Protein AF-A0A7J8RGN7-F1 (afdb_monomer)

pLDDT: mean 95.59, std 2.75, range [76.75, 98.19]

Organism: Gossypium davidsonii (NCBI:txid34287)

Mean predicted aligned error: 3.32 Å

Sequence (88 aa):
ATGSIVCANCHLAKKPVNIEVPQVVLPDIVFEAIVRIPYDMQLKQVLANGKKRALNVGAVLILAEGFELAPPDRISPKMKEKIGNLSF

Nearest PDB structures (foldseek):
  2jxm-assembly1_B  TM=9.230E-01  e=8.692E-06  Prochlorothrix hollandica
  8hku-assembly1_L34E  TM=2.489E-01  e=6.077E+00  Sulfolobus acidocaldarius DSM 639

Secondary structure (DSSP, 8-state):
-----GGGGT--S----EEE--S---TT-----EEE----TT--EEPTTS-EEPPP------PPTT--PPPTTTS-HHHHHHHTT---

Foldseek 3Di:
DPPDDCVCVPVVDDDDKDWDWDPDDDPPDDTDIDIGGDDDQVAFDQDPVRDTDGDDDDDDDDDDPPDDDDDPVRQDPVNCVVCDPDDD

InterPro domains:
  IPR002325 Cytochrome f [PR00610] (15-35)
  IPR002325 Cytochrome f [PR00610] (36-55)
  IPR002325 Cytochrome f [PR00610] (56-76)
  IPR002325 Cytochrome f [PR00610] (77-88)
  IPR002325 Cytochrome f [PS51010] (1-88)
  IPR024094 Cytochrome f large domain [PF16639] (1-87)
  IPR036826 Cytochrome f large domain superfamily [G3DSA:2.60.40.830] (1-88)
  IPR036826 Cytochrome f large domain superfamily [SSF49441] (1-88)

Radius of gyration: 16.51 Å; Cα contacts (8 Å, |Δi|>4): 48; chains: 1; bounding box: 32×35×47 Å

Structure (mmCIF, N/CA/C/O backbone):
data_AF-A0A7J8RGN7-F1
#
_entry.id   AF-A0A7J8RGN7-F1
#
loop_
_atom_site.group_PDB
_atom_site.id
_atom_site.type_symbol
_atom_site.label_atom_id
_atom_site.label_alt_id
_atom_site.label_comp_id
_atom_site.label_asym_id
_atom_site.label_entity_id
_atom_site.label_seq_id
_atom_site.pdbx_PDB_ins_code
_atom_site.Cartn_x
_atom_site.Cartn_y
_atom_site.Cartn_z
_atom_site.occupancy
_atom_site.B_iso_or_equiv
_atom_site.auth_seq_id
_atom_site.auth_comp_id
_atom_site.auth_asym_id
_atom_site.auth_atom_id
_atom_site.pdbx_PDB_model_num
ATOM 1 N N . ALA A 1 1 ? -5.323 -20.601 -1.554 1.00 76.75 1 ALA A N 1
ATOM 2 C CA . ALA A 1 1 ? -5.277 -19.568 -0.493 1.00 76.75 1 ALA A CA 1
ATOM 3 C C . ALA A 1 1 ? -6.474 -18.628 -0.651 1.00 76.75 1 ALA A C 1
ATOM 5 O O . ALA A 1 1 ? -6.998 -18.545 -1.752 1.00 76.75 1 ALA A O 1
ATOM 6 N N . THR A 1 2 ? -6.929 -17.954 0.412 1.00 94.94 2 THR A N 1
ATOM 7 C CA . THR A 1 2 ? -8.182 -17.159 0.418 1.00 94.94 2 THR A CA 1
ATOM 8 C C . THR A 1 2 ? -8.046 -15.731 -0.122 1.00 94.94 2 THR A C 1
ATOM 10 O O . THR A 1 2 ? -9.047 -15.033 -0.233 1.00 94.94 2 THR A O 1
ATOM 13 N N . GLY A 1 3 ? -6.826 -15.266 -0.412 1.00 95.56 3 GLY A N 1
ATOM 14 C CA . GLY A 1 3 ? -6.566 -13.882 -0.837 1.00 95.56 3 GLY A CA 1
ATOM 15 C C . GLY A 1 3 ? -6.699 -12.835 0.280 1.00 95.56 3 GLY A C 1
ATOM 16 O O . GLY A 1 3 ? -6.556 -11.645 0.019 1.00 95.56 3 GLY A O 1
ATOM 17 N N . SER A 1 4 ? -6.954 -13.254 1.525 1.00 96.75 4 SER A N 1
ATOM 18 C CA . SER A 1 4 ? -7.030 -12.349 2.675 1.00 96.75 4 SER A CA 1
ATOM 19 C C . SER A 1 4 ? -5.648 -11.823 3.065 1.00 96.75 4 SER A C 1
ATOM 21 O O . SER A 1 4 ? -4.720 -12.604 3.271 1.00 96.75 4 SER A O 1
ATOM 23 N N . ILE A 1 5 ? -5.532 -10.505 3.241 1.00 97.38 5 ILE A N 1
ATOM 24 C CA . ILE A 1 5 ? -4.311 -9.844 3.720 1.00 97.38 5 ILE A CA 1
ATOM 25 C C . ILE A 1 5 ? -4.313 -9.822 5.254 1.00 97.38 5 ILE A C 1
ATOM 27 O O . ILE A 1 5 ? -5.323 -9.495 5.878 1.00 97.38 5 ILE A O 1
ATOM 31 N N . VAL A 1 6 ? -3.167 -10.129 5.869 1.00 97.62 6 VAL A N 1
ATOM 32 C CA . VAL A 1 6 ? -3.020 -10.307 7.329 1.00 97.62 6 VAL A CA 1
ATOM 33 C C . VAL A 1 6 ? -3.400 -9.081 8.168 1.00 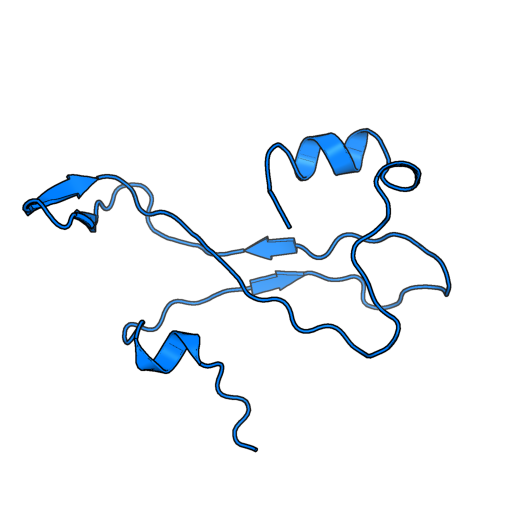97.62 6 VAL A C 1
ATOM 35 O O . VAL A 1 6 ? -3.747 -9.237 9.336 1.00 97.62 6 VAL A O 1
ATOM 38 N N . CYS A 1 7 ? -3.425 -7.877 7.584 1.00 97.62 7 CYS A N 1
ATOM 39 C CA . CYS A 1 7 ? -3.930 -6.666 8.239 1.00 97.62 7 CYS A CA 1
ATOM 40 C C . CYS A 1 7 ? -5.358 -6.854 8.783 1.00 97.62 7 CYS A C 1
ATOM 42 O O . CYS A 1 7 ? -5.686 -6.305 9.834 1.00 97.62 7 CYS A O 1
ATOM 44 N N . ALA A 1 8 ? -6.187 -7.664 8.112 1.00 97.62 8 ALA A N 1
ATOM 45 C CA . ALA A 1 8 ? -7.567 -7.945 8.510 1.00 97.62 8 ALA A CA 1
ATOM 46 C C . ALA A 1 8 ? -7.690 -8.737 9.827 1.00 97.62 8 ALA A C 1
ATOM 48 O O . ALA A 1 8 ? -8.754 -8.723 10.439 1.00 97.62 8 ALA A O 1
ATOM 49 N N . ASN A 1 9 ? -6.615 -9.382 10.296 1.00 97.88 9 ASN A N 1
ATOM 50 C CA . ASN A 1 9 ? -6.619 -10.107 11.570 1.00 97.88 9 ASN A CA 1
ATOM 51 C C . ASN A 1 9 ? -6.641 -9.159 12.784 1.00 97.88 9 ASN A C 1
ATOM 53 O O . ASN A 1 9 ? -7.068 -9.565 13.862 1.00 97.88 9 ASN A O 1
ATOM 57 N N . CYS A 1 10 ? -6.209 -7.903 12.609 1.00 98.19 10 CYS A N 1
ATOM 58 C CA . CYS A 1 10 ? -6.183 -6.881 13.664 1.00 98.19 10 CYS A CA 1
ATOM 59 C C . CYS A 1 10 ? -7.074 -5.670 13.331 1.00 98.19 10 CYS A C 1
ATOM 61 O O . CYS A 1 10 ? -7.727 -5.114 14.213 1.00 98.19 10 CYS A O 1
ATOM 63 N N . HIS A 1 11 ? -7.137 -5.258 12.060 1.00 97.12 11 HIS A N 1
ATOM 64 C CA . HIS A 1 11 ? -7.975 -4.153 11.586 1.00 97.12 11 HIS A CA 1
ATOM 65 C C . HIS A 1 11 ? -9.344 -4.679 11.138 1.00 97.12 11 HIS A C 1
ATOM 67 O O . HIS A 1 11 ? -9.591 -4.914 9.958 1.00 97.12 11 HIS A O 1
ATOM 73 N N . LEU A 1 12 ? -10.237 -4.872 12.109 1.00 97.88 12 LEU A N 1
ATOM 74 C CA . LEU A 1 12 ? -11.509 -5.583 11.919 1.00 97.88 12 LEU A CA 1
ATOM 75 C C . LEU A 1 12 ? -12.565 -4.787 11.128 1.00 97.88 12 LEU A C 1
ATOM 77 O O . LEU A 1 12 ? -13.473 -5.364 10.527 1.00 97.88 12 LEU A O 1
ATOM 81 N N . ALA A 1 13 ? -12.474 -3.455 11.141 1.00 96.94 13 ALA A N 1
ATOM 82 C CA . ALA A 1 13 ? -13.406 -2.589 10.430 1.00 96.94 13 ALA A CA 1
ATOM 83 C C . ALA A 1 13 ? -13.073 -2.540 8.933 1.00 96.94 13 ALA A C 1
ATOM 85 O O . ALA A 1 13 ? -11.942 -2.258 8.544 1.00 96.94 13 ALA A O 1
ATOM 86 N N . LYS A 1 14 ? -14.084 -2.745 8.084 1.00 96.31 14 LYS A N 1
ATOM 87 C CA . LYS A 1 14 ? -13.931 -2.670 6.628 1.00 96.31 14 LYS A CA 1
ATOM 88 C C . LYS A 1 14 ? -14.131 -1.236 6.141 1.00 96.31 14 LYS A C 1
ATOM 90 O O . LYS A 1 14 ? -15.144 -0.603 6.442 1.00 96.31 14 LYS A O 1
ATOM 95 N N . LYS A 1 15 ? -13.179 -0.739 5.355 1.00 95.56 15 LYS A N 1
ATOM 96 C CA . LYS A 1 15 ? -13.254 0.532 4.627 1.00 95.56 15 LYS A CA 1
ATOM 97 C C . LYS A 1 15 ? -12.794 0.302 3.185 1.00 95.56 15 LYS A C 1
ATOM 99 O O . LYS A 1 15 ? -11.920 -0.539 2.978 1.00 95.56 15 LYS A O 1
ATOM 104 N N . PRO A 1 16 ? -13.396 0.987 2.199 1.00 96.56 16 PRO A N 1
ATOM 105 C CA . PRO A 1 16 ? -12.986 0.842 0.811 1.00 96.56 16 PRO A CA 1
ATOM 106 C C . PRO A 1 16 ? -11.580 1.413 0.607 1.00 96.56 16 PRO A C 1
ATOM 108 O O . PRO A 1 16 ? -11.216 2.415 1.222 1.00 96.56 16 PRO A O 1
ATOM 111 N N . VAL A 1 17 ? -10.816 0.782 -0.278 1.00 97.50 17 VAL A N 1
ATOM 112 C CA . VAL A 1 17 ? -9.528 1.261 -0.789 1.00 97.50 17 VAL A CA 1
ATOM 113 C C . VAL A 1 17 ? -9.528 1.079 -2.300 1.00 97.50 17 VAL A C 1
ATOM 115 O O . VAL A 1 17 ? -10.111 0.114 -2.795 1.00 97.50 17 VAL A O 1
ATOM 118 N N . ASN A 1 18 ? -8.872 1.982 -3.024 1.00 97.12 18 ASN A N 1
ATOM 119 C CA . ASN A 1 18 ? -8.755 1.897 -4.479 1.00 97.12 18 ASN A CA 1
ATOM 120 C C . ASN A 1 18 ? -7.282 1.874 -4.883 1.00 97.12 18 ASN A C 1
ATOM 122 O O . ASN A 1 18 ? -6.447 2.506 -4.236 1.00 97.12 18 ASN A O 1
ATOM 126 N N . ILE A 1 19 ? -6.986 1.182 -5.980 1.00 96.94 19 ILE A N 1
ATOM 127 C CA . ILE A 1 19 ? -5.677 1.185 -6.626 1.00 96.94 19 ILE A CA 1
ATOM 128 C C . ILE A 1 19 ? -5.843 1.583 -8.092 1.00 96.94 19 ILE A C 1
ATOM 130 O O . ILE A 1 19 ? -6.710 1.058 -8.787 1.00 96.94 19 ILE A O 1
ATOM 134 N N . GLU A 1 20 ? -5.020 2.519 -8.548 1.00 97.69 20 GLU A N 1
ATOM 135 C CA . GLU A 1 20 ? -4.917 2.911 -9.952 1.00 97.69 20 GLU A CA 1
ATOM 136 C C . GLU A 1 20 ? -3.510 2.566 -10.443 1.00 97.69 20 GLU A C 1
ATOM 138 O O . GLU A 1 20 ? -2.513 3.003 -9.867 1.00 97.69 20 GLU A O 1
ATOM 143 N N . VAL A 1 21 ? -3.441 1.767 -11.504 1.00 97.00 21 VAL A N 1
ATOM 144 C CA . VAL A 1 21 ? -2.212 1.403 -12.218 1.00 97.00 21 VAL A CA 1
ATOM 145 C C . VAL A 1 21 ? -2.468 1.520 -13.722 1.00 97.00 21 VAL A C 1
ATOM 147 O O . VAL A 1 21 ? -3.625 1.416 -14.147 1.00 97.00 21 VAL A O 1
ATOM 150 N N . PRO A 1 22 ? -1.433 1.728 -14.552 1.00 97.19 22 PRO A N 1
ATOM 151 C CA . PRO A 1 22 ? -1.584 1.653 -15.997 1.00 97.19 22 PRO A CA 1
ATOM 152 C C . PRO A 1 22 ? -2.111 0.281 -16.416 1.00 97.19 22 PRO A C 1
ATOM 154 O O . PRO A 1 22 ? -1.728 -0.742 -15.852 1.00 97.19 22 PRO A O 1
ATOM 157 N N . GLN A 1 23 ? -2.953 0.253 -17.447 1.00 96.00 23 GLN A N 1
ATOM 158 C CA . GLN A 1 23 ? -3.458 -1.000 -18.011 1.00 96.00 23 GLN A CA 1
ATOM 159 C C . GLN A 1 23 ? -2.327 -1.867 -18.590 1.00 96.00 23 GLN A C 1
ATOM 161 O O . GLN A 1 23 ? -2.390 -3.092 -18.535 1.00 96.00 23 GLN A O 1
ATOM 166 N N . VAL A 1 24 ? -1.311 -1.226 -19.174 1.00 96.12 24 VAL A N 1
ATOM 167 C CA . VAL A 1 24 ? -0.154 -1.872 -19.797 1.00 96.12 24 VAL A CA 1
ATOM 168 C C . VAL A 1 24 ? 1.091 -1.071 -19.444 1.00 96.12 24 VAL A C 1
ATOM 170 O O . VAL A 1 24 ? 1.062 0.161 -19.430 1.00 96.12 24 VAL A O 1
ATOM 173 N N . VAL A 1 25 ? 2.185 -1.781 -19.194 1.00 96.38 25 VAL A N 1
ATOM 174 C CA . VAL A 1 25 ? 3.518 -1.214 -19.000 1.00 96.38 25 VAL A CA 1
ATOM 175 C C . VAL A 1 25 ? 4.497 -1.938 -19.915 1.00 96.38 25 VAL A C 1
ATOM 177 O O . VAL A 1 25 ? 4.359 -3.137 -20.159 1.00 96.38 25 VAL A O 1
ATOM 180 N N . LEU A 1 26 ? 5.463 -1.201 -20.456 1.00 96.69 26 LEU A N 1
ATOM 181 C CA . LEU A 1 26 ? 6.565 -1.800 -21.203 1.00 96.69 26 LEU A CA 1
ATOM 182 C C . LEU A 1 26 ? 7.643 -2.297 -20.227 1.00 96.69 26 LEU A C 1
ATOM 184 O O . LEU A 1 26 ? 7.718 -1.791 -19.103 1.00 96.69 26 LEU A O 1
ATOM 188 N N . PRO A 1 27 ? 8.485 -3.260 -20.642 1.00 96.94 27 PRO A N 1
ATOM 189 C CA . PRO A 1 27 ? 9.636 -3.671 -19.853 1.00 96.94 27 PRO A CA 1
ATOM 190 C C . PRO A 1 27 ? 10.539 -2.485 -19.510 1.00 96.94 27 PRO A C 1
ATOM 192 O O . PRO A 1 27 ? 10.713 -1.578 -20.323 1.00 96.94 27 PRO A O 1
ATOM 195 N N . ASP A 1 28 ? 11.124 -2.528 -18.314 1.00 95.62 28 ASP A N 1
ATOM 196 C CA . ASP A 1 28 ? 12.097 -1.544 -17.833 1.00 95.62 28 ASP A CA 1
ATOM 197 C C . ASP A 1 28 ? 11.598 -0.080 -17.836 1.00 95.62 28 ASP A C 1
ATOM 199 O O . ASP A 1 28 ? 12.356 0.862 -18.063 1.00 95.62 28 ASP A O 1
ATOM 203 N N . ILE A 1 29 ? 10.306 0.137 -17.568 1.00 96.44 29 ILE A N 1
ATOM 204 C CA . ILE A 1 29 ? 9.708 1.472 -17.414 1.00 96.44 29 ILE A CA 1
ATOM 205 C C . ILE A 1 29 ? 9.250 1.697 -15.971 1.00 96.44 29 ILE A C 1
ATOM 207 O O . ILE A 1 29 ? 8.628 0.837 -15.350 1.00 96.44 29 ILE A O 1
ATOM 211 N N . VAL A 1 30 ? 9.492 2.910 -15.468 1.00 97.31 30 VAL A N 1
ATOM 212 C CA . VAL A 1 30 ? 8.935 3.395 -14.198 1.00 97.31 30 VAL A CA 1
ATOM 213 C C . VAL A 1 30 ? 7.509 3.900 -14.417 1.00 97.31 30 VAL A C 1
ATOM 215 O O . VAL A 1 30 ? 7.263 4.719 -15.305 1.00 97.31 30 VAL A O 1
ATOM 218 N N . PHE A 1 31 ? 6.574 3.458 -13.578 1.00 96.56 31 PHE A N 1
ATOM 219 C CA . PHE A 1 31 ? 5.178 3.897 -13.601 1.00 96.56 31 PHE A CA 1
ATOM 220 C C . PHE A 1 31 ? 4.644 4.182 -12.191 1.00 96.56 31 PHE A C 1
ATOM 222 O O . PHE A 1 31 ? 5.245 3.797 -11.191 1.00 96.56 31 PHE A O 1
ATOM 229 N N . GLU A 1 32 ? 3.506 4.876 -12.113 1.00 96.19 32 GLU A N 1
ATOM 230 C CA . GLU A 1 32 ? 2.837 5.201 -10.849 1.00 96.19 32 GLU A CA 1
ATOM 231 C C . GLU A 1 32 ? 1.807 4.118 -10.489 1.00 96.19 32 GLU A C 1
ATOM 233 O O . GLU A 1 32 ? 0.938 3.788 -11.297 1.00 96.19 32 GLU A O 1
ATOM 238 N N . ALA A 1 33 ? 1.870 3.610 -9.256 1.00 96.75 33 ALA A N 1
ATOM 239 C CA . ALA A 1 33 ? 0.795 2.847 -8.628 1.00 96.75 33 ALA A CA 1
ATOM 240 C C . ALA A 1 33 ? 0.171 3.711 -7.524 1.00 96.75 33 ALA A C 1
ATOM 242 O O . ALA A 1 33 ? 0.790 3.959 -6.489 1.00 96.75 33 ALA A O 1
ATOM 243 N N . ILE A 1 34 ? -1.040 4.214 -7.755 1.00 96.88 34 ILE A N 1
ATOM 244 C CA . ILE A 1 34 ? -1.698 5.164 -6.854 1.00 96.88 34 ILE A CA 1
ATOM 245 C C . ILE A 1 34 ? -2.645 4.395 -5.938 1.00 96.88 34 ILE A C 1
ATOM 247 O O . ILE A 1 34 ? -3.665 3.870 -6.382 1.00 96.88 34 ILE A O 1
ATOM 251 N N . VAL A 1 35 ? -2.329 4.361 -4.645 1.00 96.94 35 VAL A N 1
ATOM 252 C CA . VAL A 1 35 ? -3.189 3.764 -3.614 1.00 96.94 35 VAL A CA 1
ATOM 253 C C . VAL A 1 35 ? -3.999 4.865 -2.933 1.00 96.94 35 VAL A C 1
ATOM 255 O O . VAL A 1 35 ? -3.440 5.794 -2.352 1.00 96.94 35 VAL A O 1
ATOM 258 N N . ARG A 1 36 ? -5.329 4.763 -2.978 1.00 96.94 36 ARG A N 1
ATOM 259 C CA . ARG A 1 36 ? -6.254 5.692 -2.314 1.00 96.94 36 ARG A CA 1
ATOM 260 C C . ARG A 1 36 ? -6.902 5.012 -1.112 1.00 96.94 36 ARG A C 1
ATOM 262 O O . ARG A 1 36 ? -7.580 3.997 -1.260 1.00 96.94 36 ARG A O 1
ATOM 269 N N . ILE A 1 37 ? -6.744 5.620 0.063 1.00 96.75 37 ILE A N 1
ATOM 270 C CA . ILE A 1 37 ? -7.347 5.174 1.328 1.00 96.75 37 ILE A CA 1
ATOM 271 C C . ILE A 1 37 ? -8.277 6.292 1.823 1.00 96.75 37 ILE A C 1
ATOM 273 O O . ILE A 1 37 ? -7.861 7.129 2.627 1.00 96.75 37 ILE A O 1
ATOM 277 N N . PRO A 1 38 ? -9.510 6.388 1.292 1.00 96.25 38 PRO A N 1
ATOM 278 C CA . PRO A 1 38 ? -10.426 7.453 1.665 1.00 96.25 38 PRO A CA 1
ATOM 279 C C . PRO A 1 38 ? -10.929 7.277 3.099 1.00 96.25 38 PRO A C 1
ATOM 281 O O . PRO A 1 38 ? -11.359 6.198 3.514 1.00 96.25 38 PRO A O 1
ATOM 284 N N . TYR A 1 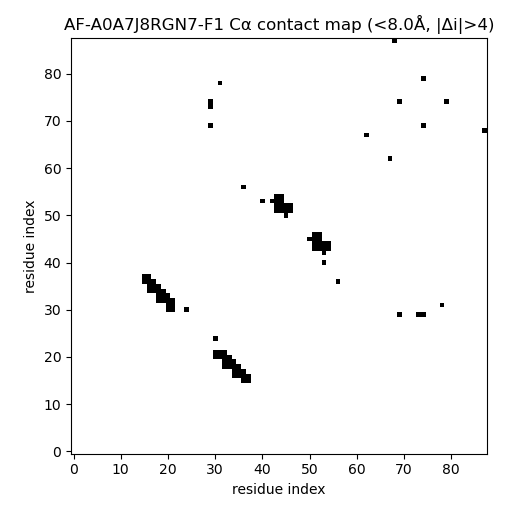39 ? -10.947 8.377 3.842 1.00 94.56 39 TYR A N 1
ATOM 285 C CA . TYR A 1 39 ? -11.640 8.473 5.118 1.00 94.56 39 TYR A CA 1
ATOM 286 C C . TYR A 1 39 ? -12.162 9.894 5.329 1.00 94.56 39 TYR A C 1
ATOM 288 O O . TYR A 1 39 ? -11.720 10.842 4.680 1.00 94.56 39 TYR A O 1
ATOM 296 N N . ASP A 1 40 ? -13.128 10.033 6.233 1.00 94.69 40 ASP A N 1
ATOM 297 C CA . ASP A 1 40 ? -13.647 11.341 6.607 1.00 94.69 40 ASP A CA 1
ATOM 298 C C . ASP A 1 40 ? -12.626 12.076 7.486 1.00 94.69 40 ASP A C 1
ATOM 300 O O . ASP A 1 40 ? -12.407 11.722 8.647 1.00 94.69 40 ASP A O 1
ATOM 304 N N . MET A 1 41 ? -12.011 13.112 6.915 1.00 93.88 41 MET A N 1
ATOM 305 C CA . MET A 1 41 ? -11.002 13.952 7.564 1.00 93.88 41 MET A CA 1
ATOM 306 C C . MET A 1 41 ? -11.553 14.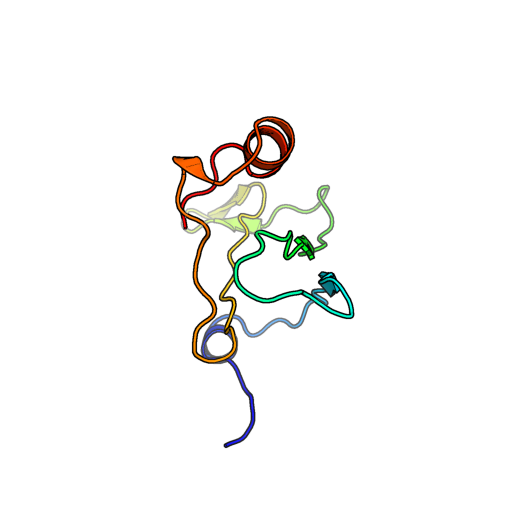753 8.756 1.00 93.88 41 MET A C 1
ATOM 308 O O . MET A 1 41 ? -10.768 15.229 9.577 1.00 93.88 41 MET A O 1
ATOM 312 N N . GLN A 1 42 ? -12.879 14.911 8.869 1.00 95.44 42 GLN A N 1
ATOM 313 C CA . GLN A 1 42 ? -13.522 15.563 10.015 1.00 95.44 42 GLN A CA 1
ATOM 314 C C . GLN A 1 42 ? -13.585 14.638 11.237 1.00 95.44 42 GLN A C 1
ATOM 316 O O . GLN A 1 42 ? -13.672 15.106 12.378 1.00 95.44 42 GLN A O 1
ATOM 321 N N . LEU A 1 43 ? -13.503 13.320 11.025 1.00 93.94 43 LEU A N 1
ATOM 322 C CA . LEU A 1 43 ? -13.517 12.339 12.101 1.00 93.94 43 LEU A CA 1
ATOM 323 C C . L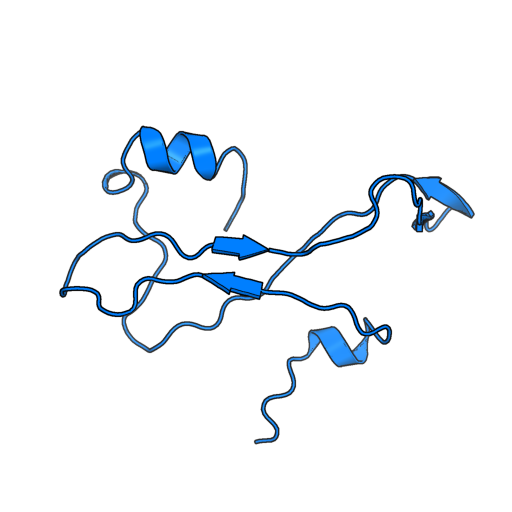EU A 1 43 ? -12.131 12.177 12.732 1.00 93.94 43 LEU A C 1
ATOM 325 O O . LEU A 1 43 ? -11.090 12.176 12.076 1.00 93.94 43 LEU A O 1
ATOM 329 N N . LYS A 1 44 ? -12.130 11.997 14.055 1.00 95.69 44 LYS A N 1
ATOM 330 C CA . LYS A 1 44 ? -10.927 11.757 14.859 1.00 95.69 44 LYS A CA 1
ATOM 331 C C . LYS A 1 44 ? -11.003 10.377 15.505 1.00 95.69 44 LYS A C 1
ATOM 333 O O . LYS A 1 44 ? -12.049 10.007 16.035 1.00 95.69 44 LYS A O 1
ATOM 338 N N . GLN A 1 45 ? -9.889 9.652 15.512 1.00 95.75 45 GLN A N 1
ATOM 339 C CA . GLN A 1 45 ? -9.737 8.389 16.236 1.00 95.75 45 GLN A CA 1
ATOM 340 C C . GLN A 1 45 ? -9.348 8.617 17.699 1.00 95.75 45 GLN A C 1
ATOM 342 O O . GLN A 1 45 ? -8.803 9.667 18.053 1.00 95.75 45 GLN A O 1
ATOM 347 N N . VAL A 1 46 ? -9.597 7.611 18.535 1.00 97.38 46 VAL A N 1
ATOM 348 C CA . VAL A 1 46 ? -9.125 7.555 19.923 1.00 97.38 46 VAL A CA 1
ATOM 349 C C . VAL A 1 46 ? -7.704 6.989 19.935 1.00 97.38 46 VAL A C 1
ATOM 351 O O . VAL A 1 46 ? -7.456 5.922 19.385 1.00 97.38 46 VAL A O 1
ATOM 354 N N . LEU A 1 47 ? -6.765 7.714 20.540 1.00 96.50 47 LEU A N 1
ATOM 355 C CA . LEU A 1 47 ? -5.385 7.268 20.734 1.00 96.50 47 LEU A CA 1
ATOM 356 C C . LEU A 1 47 ? -5.256 6.373 21.976 1.00 96.50 47 LEU A C 1
ATOM 358 O O . LEU A 1 47 ? -6.138 6.350 22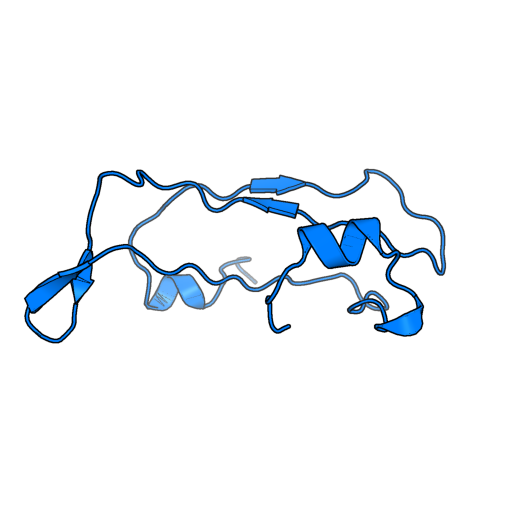.830 1.00 96.50 47 LEU A O 1
ATOM 362 N N . ALA A 1 48 ? -4.097 5.730 22.144 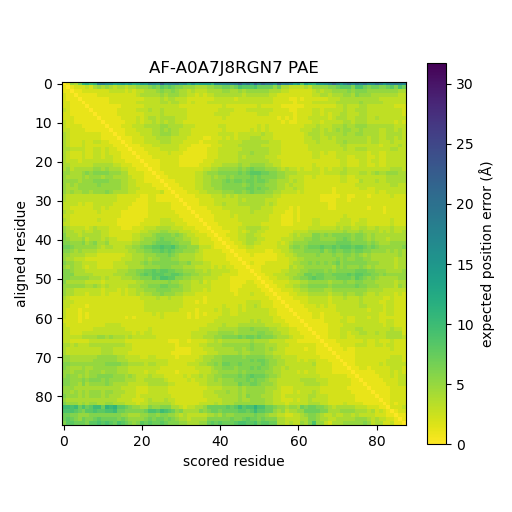1.00 96.69 48 ALA A N 1
ATOM 363 C CA . ALA A 1 48 ? -3.787 4.893 23.311 1.00 96.69 48 ALA A CA 1
ATOM 364 C C . ALA A 1 48 ? -3.937 5.616 24.670 1.00 96.69 48 ALA A C 1
ATOM 366 O O . ALA A 1 48 ? -4.208 4.983 25.681 1.00 96.69 48 ALA A O 1
ATOM 367 N N . ASN A 1 49 ? -3.801 6.947 24.699 1.00 97.25 49 ASN A N 1
ATOM 368 C CA . ASN A 1 49 ? -3.986 7.776 25.897 1.00 97.25 49 ASN A CA 1
ATOM 369 C C . ASN A 1 49 ? -5.427 8.302 26.078 1.00 97.25 49 ASN A C 1
ATOM 371 O O . ASN A 1 49 ? -5.648 9.220 26.866 1.00 97.25 49 ASN A O 1
ATOM 375 N N . GLY A 1 50 ? -6.384 7.809 25.289 1.00 97.31 50 GLY A N 1
ATOM 376 C CA . GLY A 1 50 ? -7.791 8.218 25.318 1.00 97.31 50 GLY A CA 1
ATOM 377 C C . GLY A 1 50 ? -8.112 9.544 24.613 1.00 97.31 50 GLY A C 1
ATOM 378 O O . GLY A 1 50 ? -9.285 9.885 24.462 1.00 97.31 50 GLY A O 1
ATOM 379 N N . LYS A 1 51 ? -7.114 10.309 24.143 1.00 97.81 51 LYS A N 1
ATOM 380 C CA . LYS A 1 51 ? -7.347 11.587 23.442 1.00 97.81 51 LYS A CA 1
ATOM 381 C C . LYS A 1 51 ? -7.740 11.365 21.980 1.00 97.81 51 LYS A C 1
ATOM 383 O O . LYS A 1 51 ? -7.345 10.381 21.362 1.00 97.81 51 LYS A O 1
ATOM 388 N N . LYS A 1 52 ? -8.471 12.323 21.398 1.00 97.12 52 LYS A N 1
ATOM 389 C CA . LYS A 1 52 ? -8.879 12.296 19.983 1.00 97.12 52 LYS A CA 1
ATOM 390 C C . LYS A 1 52 ? -7.843 12.965 19.069 1.00 97.12 52 LYS A C 1
ATOM 392 O O . LYS A 1 52 ? -7.468 14.112 19.316 1.00 97.12 52 LYS A O 1
ATOM 397 N N . ARG A 1 53 ? -7.428 12.298 17.985 1.00 95.69 53 ARG A N 1
ATOM 398 C CA . ARG A 1 53 ? -6.519 12.836 16.945 1.00 95.69 53 ARG A CA 1
ATOM 399 C C . ARG A 1 53 ? -6.896 12.310 15.550 1.00 95.69 53 ARG A C 1
ATOM 401 O O . ARG A 1 53 ? -7.699 11.393 15.435 1.00 95.69 53 ARG A O 1
ATOM 408 N N . ALA A 1 54 ? -6.343 12.912 14.499 1.00 95.50 54 ALA A N 1
ATOM 409 C CA . ALA A 1 54 ? -6.415 12.407 13.129 1.00 95.50 54 ALA A CA 1
ATOM 410 C C . ALA A 1 54 ? -5.908 10.956 12.988 1.00 95.50 54 ALA A C 1
ATOM 412 O O . ALA A 1 54 ? -5.158 10.447 13.831 1.00 95.50 54 ALA A O 1
ATOM 413 N N . LEU A 1 55 ? -6.348 10.305 11.911 1.00 95.69 55 LEU A N 1
ATOM 414 C CA . LEU A 1 55 ? -5.934 8.961 11.532 1.00 95.69 55 LEU A CA 1
ATOM 415 C C . LEU A 1 55 ? -4.609 8.989 10.766 1.00 95.69 55 LEU A C 1
ATOM 417 O O . LEU A 1 55 ? -4.360 9.910 9.996 1.00 95.69 55 LEU A O 1
ATOM 421 N N . ASN A 1 56 ? -3.786 7.963 10.983 1.00 93.88 56 ASN A N 1
ATOM 422 C CA . ASN A 1 56 ? -2.654 7.651 10.116 1.00 93.88 56 ASN A CA 1
ATOM 423 C C . ASN A 1 56 ? -3.082 6.552 9.139 1.00 93.88 56 ASN A C 1
ATOM 425 O O . ASN A 1 56 ? -3.981 5.766 9.447 1.00 93.88 56 ASN A O 1
ATOM 429 N N . VAL A 1 57 ? -2.416 6.477 7.991 1.00 95.31 57 VAL A N 1
ATOM 430 C CA . VAL A 1 57 ? -2.662 5.455 6.969 1.00 95.31 57 VAL A CA 1
ATOM 431 C C . VAL A 1 57 ? -1.399 4.639 6.718 1.00 95.31 57 VAL A C 1
ATOM 433 O O . VAL A 1 57 ? -0.288 5.115 6.939 1.00 95.31 57 VAL A O 1
ATOM 436 N N . GLY A 1 58 ? -1.582 3.407 6.258 1.00 95.94 58 GLY A N 1
ATOM 437 C CA . GLY A 1 58 ? -0.517 2.502 5.845 1.00 95.94 58 GLY A CA 1
ATOM 438 C C . GLY A 1 58 ? -1.066 1.499 4.837 1.00 95.94 58 GLY A C 1
ATOM 439 O O . GLY A 1 58 ? -2.278 1.279 4.780 1.00 95.94 58 GLY A O 1
ATOM 440 N N . ALA A 1 59 ? -0.189 0.916 4.027 1.00 96.56 59 ALA A N 1
ATOM 441 C CA . ALA A 1 59 ? -0.566 -0.024 2.981 1.00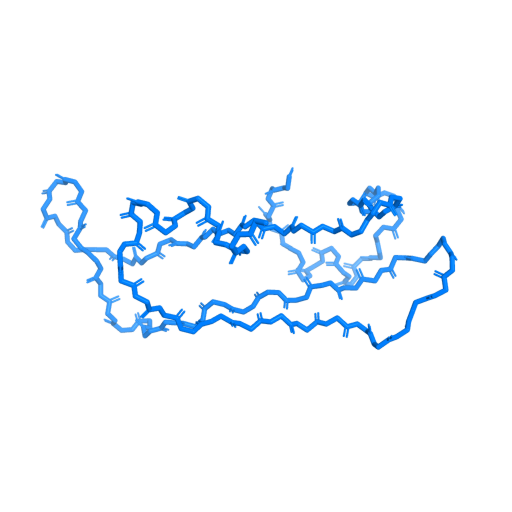 96.56 59 ALA A CA 1
ATOM 442 C C . ALA A 1 59 ? 0.503 -1.103 2.805 1.00 96.56 59 ALA A C 1
ATOM 444 O O . ALA A 1 59 ? 1.671 -0.891 3.121 1.00 96.56 59 ALA A O 1
ATOM 445 N N . VAL A 1 60 ? 0.086 -2.240 2.252 1.00 96.81 60 VAL A N 1
ATOM 446 C CA . VAL A 1 60 ? 0.975 -3.248 1.675 1.00 96.81 60 VAL A CA 1
ATOM 447 C C . VAL A 1 60 ? 0.589 -3.413 0.210 1.00 96.81 60 VAL A C 1
ATOM 449 O O . VAL A 1 60 ? -0.593 -3.574 -0.101 1.00 96.81 60 VAL A O 1
ATOM 452 N N . LEU A 1 61 ? 1.572 -3.336 -0.685 1.00 96.31 61 LEU A N 1
ATOM 453 C CA . LEU A 1 61 ? 1.384 -3.538 -2.117 1.00 96.31 61 LEU A CA 1
ATOM 454 C C . LEU A 1 61 ? 2.123 -4.810 -2.526 1.00 96.31 61 LEU A C 1
ATOM 456 O O . LEU A 1 61 ? 3.333 -4.910 -2.350 1.00 96.31 61 LEU A O 1
ATOM 460 N N . ILE A 1 62 ? 1.383 -5.789 -3.039 1.00 96.44 62 ILE A N 1
ATOM 461 C CA . ILE A 1 62 ? 1.939 -7.049 -3.534 1.00 96.44 62 ILE A CA 1
ATOM 462 C C . ILE A 1 62 ? 2.016 -6.928 -5.053 1.00 96.44 62 ILE A C 1
ATOM 464 O O . ILE A 1 62 ? 0.983 -6.816 -5.712 1.00 96.44 62 ILE A O 1
ATOM 468 N N .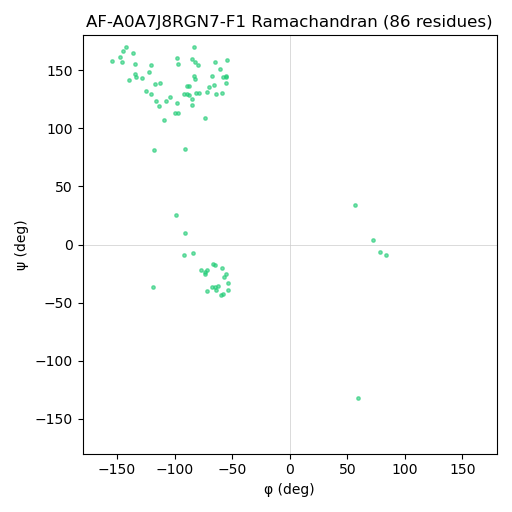 LEU A 1 63 ? 3.234 -6.907 -5.588 1.00 95.62 63 LEU A N 1
ATOM 469 C CA . LEU A 1 63 ? 3.493 -6.812 -7.021 1.00 95.62 63 LEU A CA 1
ATOM 470 C C . LEU A 1 63 ? 3.774 -8.196 -7.614 1.00 95.62 63 LEU A C 1
ATOM 472 O O . LEU A 1 63 ? 4.103 -9.141 -6.895 1.00 95.62 63 LEU A O 1
ATOM 476 N N . ALA A 1 64 ? 3.621 -8.310 -8.933 1.00 95.19 64 ALA A N 1
ATOM 477 C CA . ALA A 1 64 ? 4.054 -9.497 -9.656 1.00 95.19 64 ALA A CA 1
ATOM 478 C C . ALA A 1 64 ? 5.582 -9.643 -9.583 1.00 95.19 64 ALA A C 1
ATOM 480 O O . ALA A 1 64 ? 6.308 -8.669 -9.386 1.00 95.19 64 ALA A O 1
ATOM 481 N N . GLU A 1 65 ? 6.067 -10.866 -9.762 1.00 96.88 65 GLU A N 1
ATOM 482 C CA . GLU A 1 65 ? 7.500 -11.146 -9.788 1.00 96.88 65 GLU A CA 1
ATOM 483 C C . GLU A 1 65 ? 8.222 -10.291 -10.847 1.00 96.88 65 GLU A C 1
ATOM 485 O O . GLU A 1 65 ? 7.704 -10.065 -11.941 1.00 96.88 65 GLU A O 1
ATOM 490 N N . GLY A 1 66 ? 9.406 -9.781 -10.496 1.00 96.19 66 GLY A N 1
ATOM 491 C CA . GLY A 1 66 ? 10.203 -8.888 -11.344 1.00 96.19 66 GLY A CA 1
ATOM 492 C C . GLY A 1 66 ? 9.819 -7.406 -11.277 1.00 96.19 66 GLY A C 1
ATOM 493 O O . GLY A 1 66 ? 10.561 -6.575 -11.792 1.00 96.19 66 GLY A O 1
ATOM 494 N N . PHE A 1 67 ? 8.707 -7.048 -10.628 1.00 97.25 67 PHE A N 1
ATOM 495 C CA . PHE A 1 67 ? 8.391 -5.655 -10.317 1.00 97.25 67 PHE A CA 1
ATOM 496 C C . PHE A 1 67 ? 8.981 -5.259 -8.967 1.00 97.25 67 PHE A C 1
ATOM 498 O O . PHE A 1 67 ? 8.838 -5.970 -7.972 1.00 97.25 67 PHE A O 1
ATOM 505 N N . GLU A 1 68 ? 9.577 -4.076 -8.922 1.00 96.62 68 GLU A N 1
ATOM 506 C CA . GLU A 1 68 ? 10.220 -3.533 -7.732 1.00 96.62 68 GLU A CA 1
ATOM 507 C C . GLU A 1 68 ? 9.983 -2.026 -7.609 1.00 96.62 68 GLU A C 1
ATOM 509 O O . GLU A 1 68 ? 9.464 -1.370 -8.519 1.00 96.62 68 GLU A O 1
ATOM 514 N N . LEU A 1 69 ? 10.349 -1.471 -6.455 1.00 96.19 69 LEU A N 1
ATOM 515 C CA . LEU A 1 69 ? 10.373 -0.026 -6.269 1.00 96.19 69 LEU A CA 1
ATOM 516 C C . LEU A 1 69 ? 11.421 0.580 -7.199 1.00 96.19 69 LEU A C 1
ATOM 518 O O . LEU A 1 69 ? 12.574 0.155 -7.211 1.00 96.19 69 LEU A O 1
ATOM 522 N N . ALA A 1 70 ? 11.020 1.603 -7.951 1.00 96.69 70 ALA A N 1
ATOM 523 C CA . ALA A 1 70 ? 11.927 2.292 -8.853 1.00 96.69 70 ALA A CA 1
ATOM 524 C C . ALA A 1 70 ? 13.122 2.888 -8.078 1.00 96.69 70 ALA A C 1
ATOM 526 O O . ALA A 1 70 ? 12.908 3.612 -7.099 1.00 96.69 70 ALA A O 1
ATOM 527 N N . PRO A 1 71 ? 14.369 2.653 -8.526 1.00 95.19 71 PRO A N 1
ATOM 528 C CA . PRO A 1 71 ? 15.549 3.286 -7.951 1.00 95.19 71 PRO A CA 1
ATOM 529 C C . PRO A 1 71 ? 15.448 4.824 -7.951 1.00 95.19 71 PRO A C 1
ATOM 531 O O . PRO A 1 71 ? 14.915 5.397 -8.910 1.00 95.19 71 PRO A O 1
ATOM 534 N N . PRO A 1 72 ? 15.961 5.534 -6.923 1.00 92.50 72 PRO A N 1
ATOM 535 C CA . PRO A 1 72 ? 15.784 6.984 -6.786 1.00 92.50 72 PRO A CA 1
ATOM 536 C C . PRO A 1 72 ? 16.283 7.820 -7.972 1.00 92.50 72 PRO A C 1
ATOM 538 O O . PRO A 1 72 ? 15.774 8.918 -8.212 1.00 92.50 72 PRO A O 1
ATOM 541 N N . ASP A 1 73 ? 17.282 7.339 -8.703 1.00 95.00 73 ASP A N 1
ATOM 542 C CA . ASP A 1 73 ? 17.850 7.960 -9.901 1.00 95.00 73 ASP A CA 1
ATOM 543 C C . ASP A 1 73 ? 16.931 7.849 -11.129 1.00 95.00 73 ASP A C 1
ATOM 545 O O . ASP A 1 73 ? 16.980 8.710 -12.007 1.00 95.00 73 ASP A O 1
ATOM 549 N N . ARG A 1 74 ? 16.025 6.863 -11.157 1.00 96.31 74 ARG A N 1
ATOM 550 C CA . ARG A 1 74 ? 15.069 6.641 -12.255 1.00 96.31 74 ARG A CA 1
ATOM 551 C C . ARG A 1 74 ? 13.721 7.336 -12.062 1.00 96.31 74 ARG A C 1
ATOM 553 O O . ARG A 1 74 ? 12.904 7.371 -12.981 1.00 96.31 74 ARG A O 1
ATOM 560 N N . ILE A 1 75 ? 13.469 7.906 -10.884 1.00 95.38 75 ILE A N 1
ATOM 561 C CA . ILE A 1 75 ? 12.220 8.614 -10.586 1.00 95.38 75 ILE A CA 1
ATOM 562 C C . ILE A 1 75 ? 12.323 10.067 -11.063 1.00 95.38 75 ILE A C 1
ATOM 564 O O . ILE A 1 75 ? 13.152 1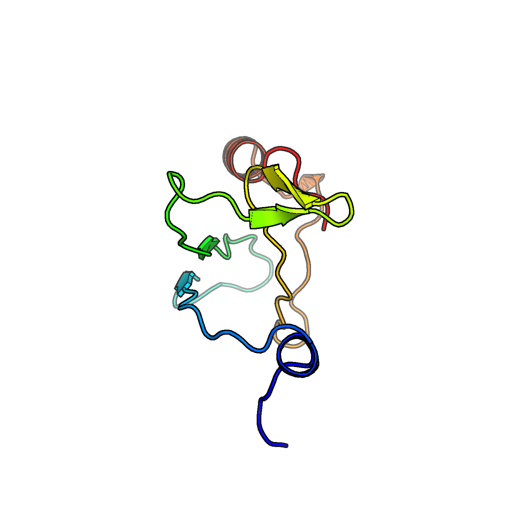0.843 -10.579 1.00 95.38 75 ILE A O 1
ATOM 568 N N . SER A 1 76 ? 11.432 10.458 -11.978 1.00 95.25 76 SER A N 1
ATOM 569 C CA . SER A 1 76 ? 11.369 11.838 -12.476 1.00 95.25 76 SER A CA 1
ATOM 570 C C . SER A 1 76 ? 11.082 12.849 -11.345 1.00 95.25 76 SER A C 1
ATOM 572 O O . SER A 1 76 ? 10.379 12.508 -10.389 1.00 95.25 76 SER A O 1
ATOM 574 N N . PRO A 1 77 ? 11.536 14.116 -11.445 1.00 94.88 77 PRO A N 1
ATOM 575 C CA . PRO A 1 77 ? 11.265 15.137 -10.424 1.00 94.88 77 PRO A CA 1
ATOM 576 C C . PRO A 1 77 ? 9.773 15.303 -10.103 1.00 94.88 77 PRO A C 1
ATOM 578 O O . PRO A 1 77 ? 9.394 15.405 -8.940 1.00 94.88 77 PRO A O 1
ATOM 581 N N . LYS A 1 78 ? 8.915 15.227 -11.129 1.00 94.62 78 LYS A N 1
ATOM 582 C CA . LYS A 1 78 ? 7.454 15.302 -10.986 1.00 94.62 78 LYS A CA 1
ATOM 583 C C . LYS A 1 78 ? 6.881 14.135 -10.174 1.00 94.62 78 LYS A C 1
ATOM 585 O O . LYS A 1 78 ? 5.954 14.324 -9.395 1.00 94.62 78 LYS A O 1
ATOM 590 N N . MET A 1 79 ? 7.411 12.925 -10.356 1.00 94.12 79 MET A N 1
ATOM 591 C CA . MET A 1 79 ? 7.001 11.759 -9.564 1.00 94.12 79 MET A CA 1
ATOM 592 C C . MET A 1 79 ? 7.514 11.861 -8.124 1.00 94.12 79 MET A C 1
ATOM 594 O O . MET A 1 79 ? 6.761 11.566 -7.200 1.00 94.12 79 MET A O 1
ATOM 598 N N . LYS A 1 80 ? 8.750 12.344 -7.915 1.00 93.31 80 LYS A N 1
ATOM 599 C CA . LYS A 1 80 ? 9.300 12.586 -6.568 1.00 93.31 80 LYS A CA 1
ATOM 600 C C . LYS A 1 80 ? 8.440 13.560 -5.767 1.00 93.31 80 LYS A C 1
ATOM 602 O O . LYS A 1 80 ? 8.160 13.298 -4.604 1.00 93.31 80 LYS A O 1
ATOM 607 N N . GLU A 1 81 ? 7.971 14.637 -6.396 1.00 94.94 81 GLU A N 1
ATOM 608 C CA . GLU A 1 81 ? 7.075 15.604 -5.753 1.00 94.94 81 GLU A CA 1
ATOM 609 C C . GLU A 1 81 ? 5.769 14.952 -5.270 1.00 94.94 81 GLU A C 1
ATOM 611 O O . GLU A 1 81 ? 5.349 15.181 -4.138 1.00 94.94 81 GLU A O 1
ATOM 616 N N . LYS A 1 82 ? 5.159 14.081 -6.087 1.00 94.69 82 LYS A N 1
ATOM 617 C CA . LYS A 1 82 ? 3.939 13.348 -5.707 1.00 94.69 82 LYS A CA 1
ATOM 618 C C . LYS A 1 82 ? 4.168 12.322 -4.596 1.00 94.69 82 LYS A C 1
ATOM 620 O O . LYS A 1 82 ? 3.280 12.116 -3.775 1.00 94.69 82 LYS A O 1
ATOM 625 N N . ILE A 1 83 ? 5.324 11.657 -4.600 1.00 94.12 83 ILE A N 1
ATOM 626 C CA . ILE A 1 83 ? 5.721 10.702 -3.557 1.00 94.12 83 ILE A CA 1
ATOM 627 C C . ILE A 1 83 ? 5.906 11.428 -2.218 1.00 94.12 83 ILE A C 1
ATOM 629 O O . ILE A 1 83 ? 5.556 10.894 -1.165 1.00 94.12 83 ILE A O 1
ATOM 633 N N . GLY A 1 84 ? 6.427 12.657 -2.250 1.00 91.56 84 GLY A N 1
ATOM 634 C CA . GLY A 1 84 ? 6.687 13.445 -1.053 1.00 91.56 84 GLY A CA 1
ATOM 635 C C . GLY A 1 84 ? 7.664 12.733 -0.116 1.00 91.56 84 GLY A C 1
ATOM 636 O O . GLY A 1 84 ? 8.696 12.228 -0.545 1.00 91.56 84 GLY A O 1
ATOM 637 N N . ASN A 1 85 ? 7.320 12.675 1.171 1.00 90.06 85 ASN A N 1
ATOM 638 C CA . ASN A 1 85 ? 8.175 12.105 2.221 1.00 90.06 85 ASN A CA 1
ATOM 639 C C . ASN A 1 85 ? 7.800 10.658 2.580 1.00 90.06 85 ASN A C 1
ATOM 641 O O . ASN A 1 85 ? 8.002 10.232 3.719 1.00 90.06 85 ASN A O 1
ATOM 645 N N . LEU A 1 86 ? 7.187 9.919 1.652 1.00 91.62 86 LEU A N 1
ATOM 646 C CA . LEU A 1 86 ? 6.882 8.510 1.877 1.00 91.62 86 LEU A CA 1
ATOM 647 C C . LEU A 1 86 ? 8.177 7.700 1.988 1.00 91.62 86 LEU A C 1
ATOM 649 O O . LEU A 1 86 ? 9.110 7.879 1.210 1.00 91.62 86 LEU A O 1
ATOM 653 N N . SER A 1 87 ? 8.200 6.793 2.960 1.00 88.81 87 SER A N 1
ATOM 654 C CA . SER A 1 87 ? 9.234 5.772 3.094 1.00 88.81 87 SER A CA 1
ATOM 655 C C . SER A 1 87 ? 8.636 4.453 2.631 1.00 88.81 87 SER A C 1
ATOM 657 O O . SER A 1 87 ? 7.569 4.074 3.121 1.00 88.81 87 SER A O 1
ATOM 659 N N . PHE A 1 88 ? 9.318 3.790 1.702 1.00 87.69 88 PHE A N 1
ATOM 660 C CA . PHE A 1 88 ? 8.940 2.483 1.171 1.00 87.69 88 PHE A CA 1
ATOM 661 C C . PHE A 1 88 ? 9.889 1.397 1.668 1.00 87.69 88 PHE A C 1
ATOM 663 O O . PHE A 1 88 ? 11.081 1.725 1.875 1.00 87.69 88 PHE A O 1
#

Solvent-accessible surface area (backbone atoms only — not comparable to full-atom values): 6456 Å² total; per-residue (Å²): 134,90,84,76,61,75,64,55,82,76,53,76,76,88,74,73,69,49,78,48,63,72,95,74,80,64,87,98,63,84,78,70,75,49,76,45,77,76,73,71,84,89,54,61,43,74,45,99,84,70,49,75,39,76,77,86,88,86,86,85,86,87,71,62,91,94,63,75,83,75,55,80,90,72,53,50,72,73,54,46,61,75,56,59,90,70,84,132